Protein AF-A0A833LN79-F1 (afdb_monomer_lite)

Structure (mmCIF, N/CA/C/O backbone):
data_AF-A0A833LN79-F1
#
_entry.id   AF-A0A833LN79-F1
#
loop_
_atom_site.group_PDB
_atom_site.id
_atom_site.type_symbol
_atom_site.label_atom_id
_atom_site.label_alt_id
_atom_site.label_comp_id
_atom_site.label_asym_id
_atom_site.label_entity_id
_atom_site.label_seq_id
_atom_site.pdbx_PDB_ins_code
_atom_site.Cartn_x
_atom_site.Cartn_y
_atom_site.Cartn_z
_atom_site.occupancy
_atom_site.B_iso_or_equiv
_atom_site.auth_seq_id
_atom_site.auth_comp_id
_atom_site.auth_asym_id
_atom_site.auth_atom_id
_atom_site.pdbx_PDB_model_num
ATOM 1 N N . MET A 1 1 ? -32.793 -15.087 -3.551 1.00 40.75 1 MET A N 1
ATOM 2 C CA . MET A 1 1 ? -31.613 -15.129 -4.442 1.00 40.75 1 MET A CA 1
ATOM 3 C C . MET A 1 1 ? -30.382 -14.986 -3.566 1.00 40.75 1 MET A C 1
ATOM 5 O O . MET A 1 1 ? -30.257 -13.980 -2.884 1.00 40.75 1 MET A O 1
ATOM 9 N N . ALA A 1 2 ? -29.572 -16.039 -3.471 1.00 43.19 2 ALA A N 1
ATOM 10 C CA . ALA A 1 2 ? -28.397 -16.094 -2.611 1.00 43.19 2 ALA A CA 1
ATOM 11 C C . ALA A 1 2 ? -27.212 -15.384 -3.283 1.00 43.19 2 ALA A C 1
ATOM 13 O O . ALA A 1 2 ? -26.823 -15.770 -4.382 1.00 43.19 2 ALA A O 1
ATOM 14 N N . VAL A 1 3 ? -26.620 -14.394 -2.611 1.00 47.28 3 VAL A N 1
ATOM 15 C CA . VAL A 1 3 ? -25.207 -14.052 -2.813 1.00 47.28 3 VAL A CA 1
ATOM 16 C C . VAL A 1 3 ? -24.458 -14.481 -1.560 1.00 47.28 3 VAL A C 1
ATOM 18 O O . VAL A 1 3 ? -24.793 -14.109 -0.438 1.00 47.28 3 VAL A O 1
ATOM 21 N N . ALA A 1 4 ? -23.528 -15.396 -1.782 1.00 45.19 4 ALA A N 1
ATOM 22 C CA . ALA A 1 4 ? -22.777 -16.117 -0.782 1.00 45.19 4 ALA A CA 1
ATOM 23 C C . ALA A 1 4 ? -21.898 -15.197 0.080 1.00 45.19 4 ALA A C 1
ATOM 25 O O . ALA A 1 4 ? -21.213 -14.319 -0.431 1.00 45.19 4 ALA A O 1
ATOM 26 N N . GLY A 1 5 ? -21.847 -15.515 1.373 1.00 39.56 5 GLY A N 1
ATOM 27 C CA . GLY A 1 5 ? -20.576 -15.657 2.077 1.00 39.56 5 GLY A CA 1
ATOM 28 C C . GLY A 1 5 ? -19.853 -14.376 2.480 1.00 39.56 5 GLY A C 1
ATOM 29 O O . GLY A 1 5 ? -18.931 -13.921 1.813 1.00 39.56 5 GLY A O 1
ATOM 30 N N . ALA A 1 6 ? -20.140 -13.919 3.695 1.00 59.00 6 ALA A N 1
ATOM 31 C CA . ALA A 1 6 ? -19.087 -13.400 4.554 1.00 59.00 6 ALA A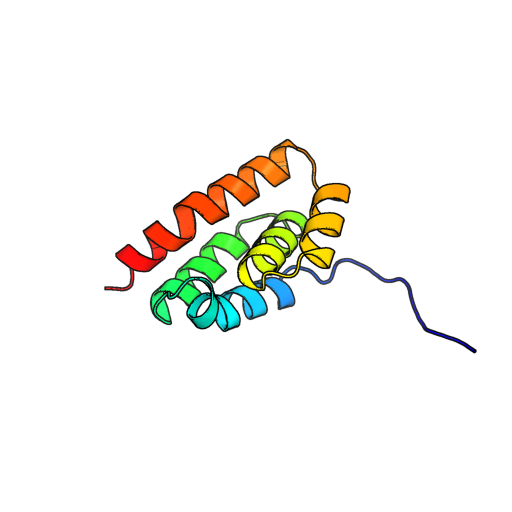 CA 1
ATOM 32 C C . ALA A 1 6 ? -18.028 -14.502 4.794 1.00 59.00 6 ALA A C 1
ATOM 34 O O . ALA A 1 6 ? -18.391 -15.601 5.210 1.00 59.00 6 ALA A O 1
ATOM 35 N N . LYS A 1 7 ? -16.746 -14.212 4.526 1.00 38.91 7 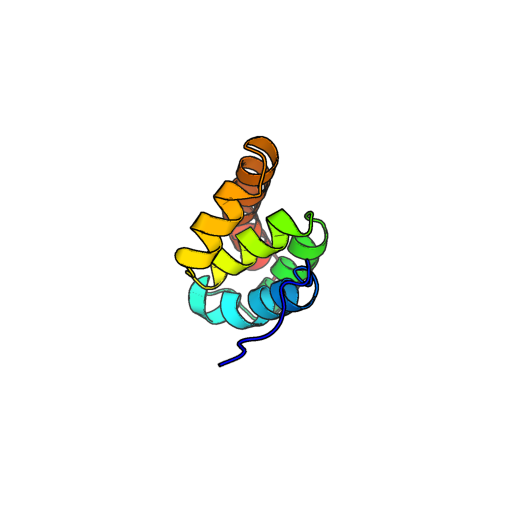LYS A N 1
ATOM 36 C CA . LYS A 1 7 ? -15.540 -14.831 5.131 1.00 38.91 7 LYS A CA 1
ATOM 37 C C . LYS A 1 7 ? -14.298 -14.094 4.602 1.00 38.91 7 LYS A C 1
ATOM 39 O O . LYS A 1 7 ? -13.943 -14.246 3.445 1.00 38.91 7 LYS A O 1
ATOM 44 N N . SER A 1 8 ? -13.726 -13.173 5.380 1.00 36.50 8 SER A N 1
ATOM 45 C CA . SER A 1 8 ? -12.524 -13.414 6.208 1.00 36.50 8 SER A CA 1
ATOM 46 C C . SER A 1 8 ? -11.229 -12.940 5.508 1.00 36.50 8 SER A C 1
ATOM 48 O O . SER A 1 8 ? -11.200 -12.851 4.284 1.00 36.50 8 SER A O 1
ATOM 50 N N . PRO A 1 9 ? -10.190 -12.544 6.268 1.00 44.34 9 PRO A N 1
ATOM 51 C CA . PRO A 1 9 ? -9.106 -11.667 5.824 1.00 44.34 9 PRO A CA 1
ATOM 52 C C . PRO A 1 9 ? -8.069 -12.425 4.988 1.00 44.34 9 PRO A C 1
ATOM 54 O O . PRO A 1 9 ? -7.022 -12.825 5.479 1.00 44.34 9 PRO A O 1
ATOM 57 N N . VAL A 1 10 ? -8.353 -12.637 3.708 1.00 41.66 10 VAL A N 1
ATOM 58 C CA . VAL A 1 10 ? -7.331 -13.035 2.730 1.00 41.66 10 VAL A CA 1
ATOM 59 C C . VAL A 1 10 ? -6.789 -11.752 2.108 1.00 41.66 10 VAL A C 1
ATOM 61 O O . VAL A 1 10 ? -7.109 -11.428 0.971 1.00 41.66 10 VAL A O 1
ATOM 64 N N . ALA A 1 11 ? -6.057 -10.965 2.895 1.00 50.69 11 ALA A N 1
ATOM 65 C CA . ALA A 1 11 ? -5.590 -9.638 2.490 1.00 50.69 11 ALA A CA 1
ATOM 66 C C . ALA A 1 11 ? -4.083 -9.440 2.736 1.00 50.69 11 ALA A C 1
ATOM 68 O O . ALA A 1 11 ? -3.626 -8.376 3.147 1.00 50.69 11 ALA A O 1
ATOM 69 N N . ALA A 1 12 ? -3.307 -10.503 2.518 1.00 58.19 12 ALA A N 1
ATOM 70 C CA . ALA A 1 12 ? -1.852 -10.420 2.508 1.00 58.19 12 ALA A CA 1
ATOM 71 C C . ALA A 1 12 ? -1.265 -10.859 1.161 1.00 58.19 12 ALA A C 1
ATOM 73 O O . ALA A 1 12 ? -0.732 -10.022 0.441 1.00 58.19 12 ALA A O 1
ATOM 74 N N . PRO A 1 13 ? -1.408 -12.120 0.710 1.00 65.88 13 PRO A N 1
ATOM 75 C CA . PRO A 1 13 ? -0.747 -12.543 -0.525 1.00 65.88 13 PRO A CA 1
ATOM 76 C C . PRO A 1 13 ? -1.326 -11.865 -1.778 1.00 65.88 13 PRO A C 1
ATOM 78 O O . PRO A 1 13 ? -0.566 -11.422 -2.637 1.00 65.88 13 PRO A O 1
ATOM 81 N N . ALA A 1 14 ? -2.653 -11.717 -1.857 1.00 80.94 14 ALA A N 1
ATOM 82 C CA . ALA A 1 14 ? -3.319 -11.075 -2.994 1.00 80.94 14 ALA A CA 1
ATOM 83 C C . ALA A 1 14 ? -3.031 -9.565 -3.073 1.00 80.94 14 ALA A C 1
ATOM 85 O O . ALA A 1 14 ? -2.853 -9.022 -4.166 1.00 80.94 14 ALA A O 1
ATOM 86 N N . ASP A 1 15 ? -2.941 -8.889 -1.925 1.00 85.56 15 ASP A N 1
ATOM 87 C CA . ASP A 1 15 ? -2.598 -7.468 -1.852 1.00 85.56 15 ASP A CA 1
ATOM 88 C C . ASP A 1 15 ? -1.137 -7.229 -2.231 1.00 85.56 15 ASP A C 1
ATOM 90 O O . ASP A 1 15 ? -0.850 -6.331 -3.017 1.00 85.56 15 ASP A O 1
ATOM 94 N N . LEU A 1 16 ? -0.217 -8.081 -1.772 1.00 86.38 16 LEU A N 1
ATOM 95 C CA . LEU A 1 16 ? 1.199 -8.027 -2.145 1.00 86.38 16 LEU A CA 1
ATOM 96 C C . LEU A 1 16 ? 1.424 -8.242 -3.646 1.00 86.38 16 LEU A C 1
ATOM 98 O O . LEU A 1 16 ? 2.183 -7.495 -4.267 1.00 86.38 16 LEU A O 1
ATOM 102 N N . GLU A 1 17 ? 0.733 -9.210 -4.248 1.00 87.31 17 GLU A N 1
ATOM 103 C CA . GLU A 1 17 ? 0.735 -9.402 -5.702 1.00 87.31 17 GLU A CA 1
ATOM 104 C C . GLU A 1 17 ? 0.142 -8.201 -6.448 1.00 87.31 17 GLU A C 1
ATOM 106 O O . GLU A 1 17 ? 0.613 -7.821 -7.521 1.00 87.31 17 GLU A O 1
ATOM 111 N N . THR A 1 18 ? -0.915 -7.602 -5.903 1.00 88.25 18 THR A N 1
ATOM 112 C CA . THR A 1 18 ? -1.553 -6.421 -6.492 1.00 88.25 18 THR A CA 1
ATOM 113 C C . THR A 1 18 ? -0.617 -5.218 -6.447 1.00 88.25 18 THR A C 1
ATOM 115 O O . THR A 1 18 ? -0.481 -4.511 -7.446 1.00 88.25 18 THR A O 1
ATOM 118 N N . ILE A 1 19 ? 0.078 -5.021 -5.325 1.00 87.81 19 ILE A N 1
ATOM 119 C CA . ILE A 1 19 ? 1.089 -3.979 -5.152 1.00 87.81 19 ILE A CA 1
ATOM 120 C C . ILE A 1 19 ? 2.179 -4.129 -6.212 1.00 87.81 19 ILE A C 1
ATOM 122 O O . ILE A 1 19 ? 2.430 -3.160 -6.920 1.00 87.81 19 ILE A O 1
ATOM 126 N N . GLU A 1 20 ? 2.771 -5.319 -6.369 1.00 88.56 20 GLU A N 1
ATOM 127 C CA . GLU A 1 20 ? 3.843 -5.579 -7.346 1.00 88.56 20 GLU A CA 1
ATOM 128 C C . GLU A 1 20 ? 3.393 -5.343 -8.798 1.00 88.56 20 GLU A C 1
ATOM 130 O O . GLU A 1 20 ? 4.124 -4.771 -9.606 1.00 88.56 20 GLU A O 1
ATOM 135 N N . ARG A 1 21 ? 2.166 -5.751 -9.132 1.00 87.94 21 ARG A N 1
ATOM 136 C CA . ARG A 1 21 ? 1.614 -5.648 -10.489 1.00 87.94 21 ARG A CA 1
ATOM 137 C C . ARG A 1 21 ? 1.256 -4.213 -10.875 1.00 87.94 21 ARG A C 1
ATOM 139 O O . ARG A 1 21 ? 1.451 -3.809 -12.022 1.00 87.94 21 ARG A O 1
ATOM 146 N N . GLU A 1 22 ? 0.714 -3.447 -9.932 1.00 89.00 22 GLU A N 1
ATOM 147 C CA . GLU A 1 22 ? 0.132 -2.131 -10.205 1.00 89.00 22 GLU A CA 1
ATOM 148 C C . GLU A 1 22 ? 1.074 -0.966 -9.874 1.00 89.00 22 GLU A C 1
ATOM 150 O O . GLU A 1 22 ? 0.928 0.113 -10.454 1.00 89.00 22 GLU A O 1
ATOM 155 N N . CYS A 1 23 ? 2.103 -1.159 -9.038 1.00 87.31 23 CYS A N 1
ATOM 156 C CA . CYS A 1 23 ? 3.071 -0.100 -8.724 1.00 87.31 23 CYS A CA 1
ATOM 157 C C . CYS A 1 23 ? 3.793 0.441 -9.961 1.00 87.31 23 CYS A C 1
ATOM 159 O O . CYS A 1 23 ? 4.063 1.640 -10.027 1.00 87.31 23 CYS A O 1
ATOM 161 N N . GLY A 1 24 ? 4.058 -0.389 -10.972 1.00 85.69 24 GLY A N 1
ATOM 162 C CA . GLY A 1 24 ? 4.724 0.069 -12.191 1.00 85.69 24 GLY A CA 1
ATOM 163 C C . GLY A 1 24 ? 3.864 1.060 -12.974 1.00 85.69 24 GLY A C 1
ATOM 164 O O . GLY A 1 24 ? 4.361 2.059 -13.489 1.00 85.69 24 GLY A O 1
ATOM 165 N N . LYS A 1 25 ? 2.547 0.837 -12.993 1.00 87.50 25 LYS A N 1
ATOM 166 C CA . LYS A 1 25 ? 1.585 1.698 -13.691 1.00 87.50 25 LYS A CA 1
ATOM 167 C C . LYS A 1 25 ? 1.269 2.957 -12.889 1.00 87.50 25 LYS A C 1
ATOM 169 O O . LYS A 1 25 ? 1.220 4.052 -13.440 1.00 87.50 25 LYS A O 1
ATOM 174 N N . GLN A 1 26 ? 1.045 2.792 -11.588 1.00 88.06 26 GLN A N 1
ATOM 175 C CA . GLN A 1 26 ? 0.466 3.832 -10.738 1.00 88.06 26 GLN A CA 1
ATOM 176 C C . GLN A 1 26 ? 1.529 4.692 -10.058 1.00 88.06 26 GLN A C 1
ATOM 178 O O . GLN A 1 26 ? 1.367 5.907 -9.965 1.00 88.06 26 GLN A O 1
ATOM 183 N N . LEU A 1 27 ? 2.633 4.078 -9.629 1.00 83.56 27 LEU A N 1
ATOM 184 C CA . LEU A 1 27 ? 3.749 4.758 -8.970 1.00 83.56 27 LEU A CA 1
ATOM 185 C C . LEU A 1 27 ? 4.931 5.016 -9.918 1.00 83.56 27 LEU A C 1
ATOM 187 O O . LEU A 1 27 ? 5.885 5.679 -9.519 1.00 83.56 27 LEU A O 1
ATOM 191 N N . ARG A 1 28 ? 4.872 4.528 -11.169 1.00 86.00 28 ARG A N 1
ATOM 192 C CA . ARG A 1 28 ? 5.950 4.643 -12.171 1.00 86.00 28 ARG A CA 1
ATOM 193 C C . ARG A 1 28 ? 7.284 4.058 -11.691 1.00 86.00 28 ARG A C 1
ATOM 195 O O . ARG A 1 28 ? 8.348 4.563 -12.048 1.00 86.00 28 ARG A O 1
ATOM 202 N N . LEU A 1 29 ? 7.237 3.006 -10.871 1.00 84.00 29 LEU A N 1
ATOM 203 C CA . LEU A 1 29 ? 8.446 2.293 -10.461 1.00 84.00 29 LEU A CA 1
ATOM 204 C C . LEU A 1 29 ? 8.893 1.303 -11.548 1.00 84.00 29 LEU A C 1
ATOM 206 O O . LEU A 1 29 ? 8.050 0.676 -12.192 1.00 84.00 29 LEU A O 1
ATOM 210 N N . PRO A 1 30 ? 10.210 1.105 -11.730 1.00 87.06 30 PRO A N 1
ATOM 211 C CA . PRO A 1 30 ? 10.715 -0.021 -12.506 1.00 87.06 30 PRO A CA 1
ATOM 212 C C . PRO A 1 30 ? 10.342 -1.353 -11.825 1.00 87.06 30 PRO A C 1
ATOM 214 O O . PRO A 1 30 ? 10.120 -1.375 -10.610 1.00 87.06 30 PRO A O 1
ATOM 217 N N . PRO A 1 31 ? 10.330 -2.481 -12.559 1.00 83.25 31 PRO A N 1
ATOM 218 C CA . PRO A 1 31 ? 9.947 -3.788 -12.014 1.00 83.25 31 PRO A CA 1
ATOM 219 C C . PRO A 1 31 ? 10.759 -4.192 -10.770 1.00 83.25 31 PRO A C 1
ATOM 221 O O . PRO A 1 31 ? 10.185 -4.678 -9.800 1.00 83.25 31 PRO A O 1
ATOM 224 N N . GLY A 1 32 ? 12.063 -3.886 -10.721 1.00 85.06 32 GLY A N 1
ATOM 225 C CA . GLY A 1 32 ? 12.880 -4.111 -9.516 1.00 85.06 32 GLY A CA 1
ATOM 226 C C . GLY A 1 32 ? 12.442 -3.271 -8.306 1.00 85.06 32 GLY A C 1
ATOM 227 O O . GLY A 1 32 ? 12.453 -3.739 -7.169 1.00 85.06 32 GLY A O 1
ATOM 228 N N . GLY A 1 33 ? 11.968 -2.045 -8.542 1.00 88.62 33 GLY A N 1
ATOM 229 C CA . GLY A 1 33 ? 11.413 -1.186 -7.495 1.00 88.62 33 GLY A CA 1
ATOM 230 C C . GLY A 1 33 ? 10.054 -1.684 -6.995 1.00 88.62 33 GLY A C 1
ATOM 231 O O . GLY A 1 33 ? 9.741 -1.563 -5.813 1.00 88.62 33 GLY A O 1
ATOM 232 N N . CYS A 1 34 ? 9.272 -2.297 -7.878 1.00 89.44 34 CYS A N 1
ATOM 233 C CA . CYS A 1 34 ? 8.012 -2.951 -7.550 1.00 89.44 34 CYS A CA 1
ATOM 234 C C . CYS A 1 34 ? 8.185 -4.193 -6.665 1.00 89.44 34 CYS A C 1
ATOM 236 O O . CYS A 1 34 ? 7.466 -4.335 -5.674 1.00 89.44 34 CYS A O 1
ATOM 238 N N . GLY A 1 35 ? 9.195 -5.022 -6.947 1.00 89.00 35 GLY A N 1
ATOM 239 C CA . GLY A 1 35 ? 9.587 -6.132 -6.073 1.00 89.00 35 GLY A CA 1
ATOM 240 C C . GLY A 1 35 ? 10.012 -5.652 -4.679 1.00 89.00 35 GLY A C 1
ATOM 241 O O . GLY A 1 35 ? 9.495 -6.137 -3.675 1.00 89.00 35 GLY A O 1
ATOM 242 N N . CYS A 1 36 ? 10.850 -4.610 -4.606 1.00 90.50 36 CYS A N 1
ATOM 243 C CA . CYS A 1 36 ? 11.221 -3.978 -3.332 1.00 90.50 36 CYS A CA 1
ATOM 244 C C . CYS A 1 36 ? 9.998 -3.470 -2.552 1.00 90.50 36 CYS A C 1
ATOM 246 O O . CYS A 1 36 ? 9.918 -3.633 -1.330 1.00 90.50 36 CYS A O 1
ATOM 248 N N . LEU A 1 37 ? 9.030 -2.859 -3.244 1.00 89.25 37 LEU A N 1
ATOM 249 C CA . LEU A 1 37 ? 7.821 -2.340 -2.610 1.00 89.25 37 LEU A CA 1
ATOM 250 C C . LEU A 1 37 ? 6.985 -3.477 -2.012 1.00 89.25 37 LEU A C 1
ATOM 252 O O . LEU A 1 37 ? 6.546 -3.360 -0.869 1.00 89.25 37 LEU A O 1
ATOM 256 N N . ARG A 1 38 ? 6.828 -4.588 -2.743 1.00 90.25 38 ARG A N 1
ATOM 257 C CA . ARG A 1 38 ? 6.178 -5.807 -2.252 1.00 90.25 38 ARG A CA 1
ATOM 258 C C . ARG A 1 38 ? 6.886 -6.373 -1.025 1.00 90.25 38 ARG A C 1
ATOM 260 O O . ARG A 1 38 ? 6.232 -6.622 -0.020 1.00 90.25 38 ARG A O 1
ATOM 267 N N . GLU A 1 39 ? 8.201 -6.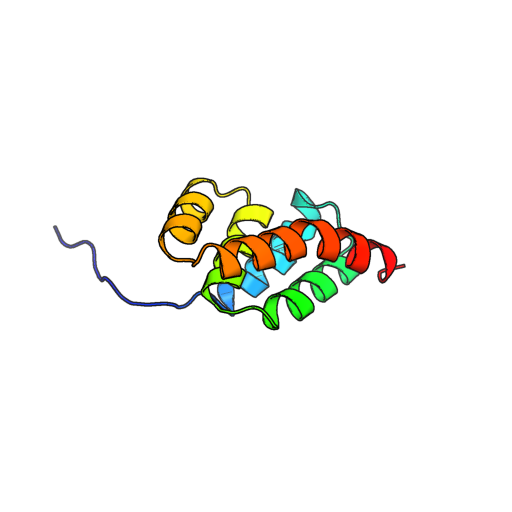571 -1.075 1.00 90.50 39 GLU A N 1
ATOM 268 C CA . GLU A 1 39 ? 8.950 -7.149 0.051 1.00 90.50 39 GLU A CA 1
ATOM 269 C C . GLU A 1 39 ? 8.853 -6.294 1.315 1.00 90.50 39 GLU A C 1
ATOM 271 O O . GLU A 1 39 ? 8.741 -6.812 2.428 1.00 90.50 39 GLU A O 1
ATOM 276 N N . ARG A 1 40 ? 8.868 -4.967 1.162 1.00 90.19 40 ARG A N 1
ATOM 277 C CA . ARG A 1 40 ? 8.675 -4.058 2.291 1.00 90.19 40 ARG A CA 1
ATOM 278 C C . ARG A 1 40 ? 7.228 -4.061 2.780 1.00 90.19 40 ARG A C 1
ATOM 280 O O . ARG A 1 40 ? 7.017 -4.044 3.989 1.00 90.19 40 ARG A O 1
ATOM 287 N N . ALA A 1 41 ? 6.250 -4.109 1.876 1.00 89.88 41 ALA A N 1
ATOM 288 C CA . ALA A 1 41 ? 4.839 -4.199 2.239 1.00 89.88 41 ALA A CA 1
ATOM 289 C C . ALA A 1 41 ? 4.533 -5.510 2.978 1.00 89.88 41 ALA A C 1
ATOM 291 O O . ALA A 1 41 ? 3.737 -5.502 3.907 1.00 89.88 41 ALA A O 1
ATOM 292 N N . ALA A 1 42 ? 5.232 -6.604 2.662 1.00 90.38 42 ALA A N 1
ATOM 293 C CA . ALA A 1 42 ? 5.083 -7.892 3.344 1.00 90.38 42 ALA A CA 1
ATOM 294 C C . ALA A 1 42 ? 5.472 -7.852 4.834 1.00 90.38 42 ALA A C 1
ATOM 296 O O . ALA A 1 42 ? 5.119 -8.757 5.585 1.00 90.38 42 ALA A O 1
ATOM 297 N N . ARG A 1 43 ? 6.193 -6.810 5.275 1.00 89.25 43 ARG A N 1
ATOM 298 C CA . ARG A 1 43 ? 6.532 -6.576 6.690 1.00 89.25 43 ARG A CA 1
ATOM 299 C C . ARG A 1 43 ? 5.451 -5.807 7.451 1.00 89.25 43 ARG A C 1
ATOM 301 O O . ARG A 1 43 ? 5.550 -5.686 8.669 1.00 89.25 43 ARG A O 1
ATOM 308 N N . LEU A 1 44 ? 4.462 -5.259 6.748 1.00 87.62 44 LEU A N 1
ATOM 309 C CA . LEU A 1 44 ? 3.308 -4.596 7.347 1.00 87.62 44 LEU A CA 1
ATOM 310 C C . LEU A 1 44 ? 2.274 -5.634 7.797 1.00 87.62 44 LEU A C 1
ATOM 312 O O . LEU A 1 44 ? 2.287 -6.777 7.343 1.00 87.62 44 LEU A O 1
ATOM 316 N N . LYS A 1 45 ? 1.336 -5.226 8.649 1.00 87.44 45 LYS A N 1
ATOM 317 C CA . LYS A 1 45 ? 0.188 -6.063 9.031 1.00 87.44 45 LYS A CA 1
ATOM 318 C C . LYS A 1 45 ? -0.809 -6.205 7.878 1.00 87.44 45 LYS A C 1
ATOM 320 O O . LYS A 1 45 ? -0.914 -5.292 7.064 1.00 87.44 45 LYS A O 1
ATOM 325 N N . ASP A 1 46 ? -1.617 -7.267 7.860 1.00 85.12 46 ASP A N 1
ATOM 326 C CA . ASP A 1 46 ? -2.627 -7.527 6.812 1.00 85.12 46 ASP A CA 1
ATOM 327 C C . ASP A 1 46 ? -3.496 -6.301 6.482 1.00 85.12 46 ASP A C 1
ATOM 329 O O . ASP A 1 46 ? -3.646 -5.914 5.326 1.00 85.12 46 ASP A O 1
ATOM 333 N N . GLY A 1 47 ? -4.020 -5.609 7.500 1.00 85.00 47 GLY A N 1
ATOM 334 C CA . GLY A 1 47 ? -4.850 -4.423 7.272 1.00 85.00 47 GLY A CA 1
ATOM 335 C C . GLY A 1 47 ? -4.088 -3.255 6.628 1.00 85.00 47 GLY A C 1
ATOM 336 O O . GLY A 1 47 ? -4.640 -2.526 5.803 1.00 85.00 47 GLY A O 1
ATOM 337 N N . GLN A 1 48 ? -2.801 -3.103 6.946 1.00 88.56 48 GLN A N 1
ATOM 338 C CA . GLN A 1 48 ? -1.928 -2.101 6.333 1.00 88.56 48 GLN A CA 1
ATOM 339 C C . GLN A 1 48 ? -1.550 -2.495 4.903 1.00 88.56 48 GLN A C 1
ATOM 341 O O . GLN A 1 48 ? -1.503 -1.625 4.037 1.00 88.56 48 GLN A O 1
ATOM 346 N N . GLN A 1 49 ? -1.330 -3.786 4.634 1.00 88.94 49 GLN A N 1
ATOM 347 C CA . GLN A 1 49 ? -1.087 -4.302 3.285 1.00 88.94 49 GLN A CA 1
ATOM 348 C C . GLN A 1 49 ? -2.275 -4.004 2.369 1.00 88.94 49 GLN A C 1
ATOM 350 O O . GLN A 1 49 ? -2.086 -3.411 1.307 1.00 88.94 49 GLN A O 1
ATOM 355 N N . GLY A 1 50 ? -3.498 -4.288 2.827 1.00 87.56 50 GLY A N 1
ATOM 356 C CA . GLY A 1 50 ? -4.721 -3.938 2.103 1.00 87.56 50 GLY A CA 1
ATOM 357 C C . GLY A 1 50 ? -4.876 -2.430 1.873 1.00 87.56 50 GLY A C 1
ATOM 358 O O . GLY A 1 50 ? -5.287 -2.000 0.795 1.00 87.56 50 GLY A O 1
ATOM 359 N N . PHE A 1 51 ? -4.487 -1.590 2.839 1.00 89.25 51 PHE A N 1
ATOM 360 C CA . PHE A 1 51 ? -4.483 -0.135 2.648 1.00 89.25 51 PHE A CA 1
ATOM 361 C C . PHE A 1 51 ? -3.461 0.314 1.599 1.00 89.25 51 PHE A C 1
ATOM 363 O O . PHE A 1 51 ? -3.790 1.103 0.715 1.00 89.25 51 PHE A O 1
ATOM 370 N N . VAL A 1 52 ? -2.235 -0.206 1.663 1.00 89.94 52 VAL A N 1
ATOM 371 C CA . VAL A 1 52 ? -1.173 0.077 0.690 1.00 89.94 52 VAL A CA 1
ATOM 372 C C . VAL A 1 52 ? -1.608 -0.361 -0.707 1.00 89.94 52 VAL A C 1
ATOM 374 O O . VAL A 1 52 ? -1.536 0.440 -1.637 1.00 89.94 52 VAL A O 1
ATOM 377 N N . ALA A 1 53 ? -2.142 -1.574 -0.860 1.00 89.75 53 ALA A N 1
ATOM 378 C CA . ALA A 1 53 ? -2.684 -2.062 -2.124 1.00 89.75 53 ALA A CA 1
ATOM 379 C C . ALA A 1 53 ? -3.820 -1.170 -2.642 1.00 89.75 53 ALA A C 1
ATOM 381 O O . ALA A 1 53 ? -3.851 -0.835 -3.828 1.00 89.75 53 ALA A O 1
ATOM 382 N N . ALA A 1 54 ? -4.709 -0.700 -1.765 1.00 90.50 54 ALA A N 1
ATOM 383 C CA . ALA A 1 54 ? -5.777 0.229 -2.123 1.00 90.50 54 ALA A CA 1
ATOM 384 C C . ALA A 1 54 ? -5.261 1.612 -2.571 1.00 90.50 54 ALA A C 1
ATOM 386 O O . ALA A 1 54 ? -5.853 2.232 -3.458 1.00 90.50 54 ALA A O 1
ATOM 387 N N . ILE A 1 55 ? -4.155 2.108 -2.000 1.00 89.12 55 ILE A N 1
ATOM 388 C CA . ILE A 1 55 ? -3.507 3.343 -2.470 1.00 89.12 55 ILE A CA 1
ATOM 389 C C . ILE A 1 55 ? -2.833 3.116 -3.821 1.00 89.12 55 ILE A C 1
ATOM 391 O O . ILE A 1 55 ? -3.040 3.908 -4.740 1.00 89.12 55 ILE A O 1
ATOM 395 N N . VAL A 1 56 ? -2.069 2.030 -3.963 1.00 89.88 56 VAL A N 1
ATOM 396 C CA . VAL A 1 56 ? -1.379 1.693 -5.214 1.00 89.88 56 VAL A CA 1
ATOM 397 C C . VAL A 1 56 ? -2.385 1.543 -6.351 1.00 89.88 56 VAL A C 1
ATOM 399 O O . VAL A 1 56 ? -2.192 2.133 -7.403 1.00 89.88 56 VAL A O 1
ATOM 402 N N . THR A 1 57 ? -3.496 0.841 -6.129 1.00 88.69 57 THR A N 1
ATOM 403 C CA . THR A 1 57 ? -4.562 0.645 -7.130 1.00 88.69 57 THR A CA 1
ATOM 404 C C . THR A 1 57 ? -5.498 1.840 -7.304 1.00 88.69 57 THR A C 1
ATOM 406 O O . THR A 1 57 ? -6.378 1.791 -8.161 1.00 88.69 57 THR A O 1
ATOM 409 N N . LYS A 1 58 ? -5.346 2.905 -6.502 1.00 87.38 58 LYS A N 1
ATOM 410 C CA . LYS A 1 58 ? -6.286 4.040 -6.425 1.00 87.38 58 LYS A CA 1
ATOM 411 C C . LYS A 1 58 ? -7.740 3.613 -6.173 1.00 87.38 58 LYS A C 1
ATOM 413 O O . LYS A 1 58 ? -8.677 4.274 -6.607 1.00 87.38 58 LYS A O 1
ATOM 418 N N . ASN A 1 59 ? -7.941 2.509 -5.458 1.00 86.50 59 ASN A N 1
ATOM 419 C CA . ASN A 1 59 ? -9.268 2.016 -5.118 1.00 86.50 59 ASN A CA 1
ATOM 420 C C . ASN A 1 59 ? -9.810 2.755 -3.887 1.00 86.50 59 ASN A C 1
ATOM 422 O O . ASN A 1 59 ? -9.602 2.339 -2.746 1.00 86.50 59 ASN A O 1
ATOM 426 N N . GLU A 1 60 ? -10.520 3.857 -4.120 1.00 86.19 60 GLU A N 1
ATOM 427 C CA . GLU A 1 60 ? -11.079 4.711 -3.063 1.00 86.19 60 GLU A CA 1
ATOM 428 C C . GLU A 1 60 ? -12.042 3.955 -2.132 1.00 86.19 60 GLU A C 1
ATOM 430 O O . GLU A 1 60 ? -12.031 4.160 -0.917 1.00 86.19 60 GLU A O 1
ATOM 435 N N . ALA A 1 61 ? -12.826 3.011 -2.664 1.00 85.75 61 ALA A N 1
ATOM 436 C CA . ALA A 1 61 ? -13.737 2.201 -1.859 1.00 85.75 61 ALA A CA 1
ATOM 437 C C . ALA A 1 61 ? -12.983 1.273 -0.891 1.00 85.75 61 ALA A C 1
ATOM 439 O O . ALA A 1 61 ? -13.400 1.100 0.258 1.00 85.75 61 ALA A O 1
ATOM 440 N N . ALA A 1 62 ? -11.868 0.686 -1.335 1.00 83.75 62 ALA A N 1
ATOM 441 C CA . ALA A 1 62 ? -10.999 -0.122 -0.486 1.00 83.75 62 ALA A CA 1
ATOM 442 C C . ALA A 1 62 ? -10.236 0.741 0.532 1.00 83.75 62 ALA A C 1
ATOM 444 O O . ALA A 1 62 ? -10.123 0.340 1.687 1.00 83.75 62 ALA A O 1
ATOM 445 N N . GLN A 1 63 ? -9.805 1.952 0.159 1.00 85.50 63 GLN A N 1
ATOM 446 C CA . GLN A 1 63 ? -9.165 2.891 1.089 1.00 85.50 63 GLN A CA 1
ATOM 447 C C . GLN A 1 63 ? -10.110 3.304 2.220 1.00 85.50 63 GLN A C 1
ATOM 449 O O . GLN A 1 63 ? -9.708 3.298 3.382 1.00 85.50 63 GLN A O 1
ATOM 454 N N . THR A 1 64 ? -11.368 3.623 1.908 1.00 87.12 64 THR A N 1
ATOM 455 C CA . THR A 1 64 ? -12.375 3.978 2.919 1.00 87.12 64 THR A CA 1
ATOM 456 C C . THR A 1 64 ? -12.669 2.809 3.857 1.00 87.12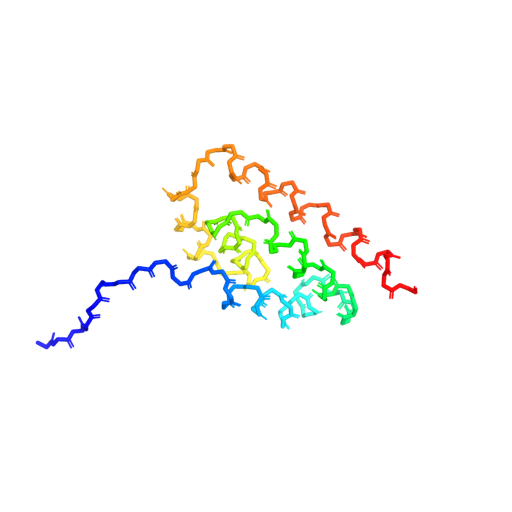 64 THR A C 1
ATOM 458 O O . THR A 1 64 ? -12.729 2.999 5.070 1.00 87.12 64 THR A O 1
ATOM 461 N N . ARG A 1 65 ? -12.776 1.580 3.332 1.00 82.94 65 ARG A N 1
ATOM 462 C CA . ARG A 1 65 ? -12.943 0.378 4.170 1.00 82.94 65 ARG A CA 1
ATOM 463 C C . ARG A 1 65 ? -11.731 0.116 5.056 1.00 82.94 65 ARG A C 1
ATOM 465 O O . ARG A 1 65 ? -11.893 -0.152 6.241 1.00 82.94 65 ARG A O 1
ATOM 472 N N . ALA A 1 66 ? -10.527 0.218 4.503 1.00 83.38 66 ALA A N 1
ATOM 473 C CA . ALA A 1 66 ? -9.295 0.035 5.255 1.00 83.38 66 ALA A CA 1
ATOM 474 C C . ALA A 1 66 ? -9.147 1.096 6.358 1.00 83.38 66 ALA A C 1
ATOM 476 O O . ALA A 1 66 ? -8.780 0.753 7.474 1.00 83.38 66 ALA A O 1
ATOM 477 N N . ARG A 1 67 ? -9.541 2.353 6.104 1.00 83.44 67 ARG A N 1
ATOM 478 C CA . ARG A 1 67 ? -9.599 3.414 7.129 1.00 83.44 67 ARG A CA 1
ATOM 479 C C . ARG A 1 67 ? -10.562 3.111 8.274 1.00 83.44 67 ARG A C 1
ATOM 481 O O . ARG A 1 67 ? -10.286 3.512 9.395 1.00 83.44 67 ARG A O 1
ATOM 488 N N . GLY A 1 68 ? -11.669 2.421 8.002 1.00 84.69 68 GLY A N 1
ATOM 489 C CA . GLY A 1 68 ? -12.619 1.995 9.035 1.00 84.69 68 GLY A CA 1
ATOM 490 C C . GLY A 1 68 ? -12.152 0.790 9.858 1.00 84.69 68 GLY A C 1
ATOM 491 O O . GLY A 1 68 ? -12.632 0.601 10.970 1.00 84.69 68 GLY A O 1
ATOM 492 N N . ASN A 1 69 ? -11.221 -0.008 9.326 1.00 82.19 69 ASN A N 1
ATOM 493 C CA . ASN A 1 69 ? -10.729 -1.238 9.957 1.00 82.19 69 ASN A CA 1
ATOM 494 C C . ASN A 1 69 ? -9.343 -1.097 10.605 1.00 82.19 69 ASN A C 1
ATOM 496 O O . ASN A 1 69 ? -8.956 -1.955 11.393 1.00 82.19 69 ASN A O 1
ATOM 500 N N . LEU A 1 70 ? -8.585 -0.055 10.259 1.00 86.06 70 LEU A N 1
ATOM 501 C CA . LEU A 1 70 ? -7.258 0.222 10.803 1.00 86.06 70 LEU A CA 1
ATOM 502 C C . LEU A 1 70 ? -7.335 1.196 11.971 1.00 86.06 70 LEU A C 1
ATOM 504 O O . LEU A 1 70 ? -8.105 2.156 11.960 1.00 86.06 70 LEU A O 1
ATOM 508 N N . THR A 1 71 ? -6.454 1.010 12.948 1.00 89.81 71 THR A N 1
ATOM 509 C CA . THR A 1 71 ? -6.223 2.044 13.958 1.00 89.81 71 THR A CA 1
ATOM 510 C C . THR A 1 71 ? -5.560 3.275 13.331 1.00 89.81 71 THR A C 1
ATOM 512 O O . THR A 1 71 ? -4.870 3.185 12.314 1.00 89.81 71 THR A O 1
ATOM 515 N N . VAL A 1 72 ? -5.706 4.447 13.962 1.00 87.75 72 VAL A N 1
ATOM 516 C CA . VAL A 1 72 ? -5.029 5.688 13.524 1.00 87.75 72 VAL A CA 1
ATOM 517 C C . VAL A 1 72 ? -3.511 5.494 13.431 1.00 87.75 72 VAL A C 1
ATOM 519 O O . VAL A 1 72 ? -2.863 6.038 12.537 1.00 87.75 72 VAL A O 1
ATOM 522 N N . GLN A 1 73 ? -2.952 4.686 14.333 1.00 88.06 73 GLN A N 1
ATOM 523 C CA . GLN A 1 73 ? -1.532 4.355 14.373 1.00 88.06 73 GLN A CA 1
ATOM 524 C C . GLN A 1 73 ? -1.127 3.515 13.154 1.00 88.06 73 GLN A C 1
ATOM 526 O O . GLN A 1 73 ? -0.229 3.911 12.414 1.00 88.06 73 GLN A O 1
ATOM 531 N N . GLU A 1 74 ? -1.877 2.451 12.852 1.00 88.31 74 GLU A N 1
ATOM 532 C CA . GLU A 1 74 ? -1.628 1.612 11.675 1.00 88.31 74 GLU A CA 1
ATOM 533 C C . GLU A 1 74 ? -1.812 2.373 10.362 1.00 88.31 74 GLU A C 1
ATOM 535 O O . GLU A 1 74 ? -1.049 2.161 9.417 1.00 88.31 74 GLU A O 1
ATOM 540 N N . LEU A 1 75 ? -2.792 3.278 10.309 1.00 87.94 75 LEU A N 1
ATOM 541 C CA . LEU A 1 75 ? -3.031 4.135 9.154 1.00 87.94 75 LEU A CA 1
ATOM 542 C C . LEU A 1 75 ? -1.880 5.118 8.928 1.00 87.94 75 LEU A C 1
ATOM 544 O O . LEU A 1 75 ? -1.471 5.354 7.792 1.00 87.94 75 LEU A O 1
ATOM 548 N N . THR A 1 76 ? -1.352 5.679 10.016 1.00 90.06 76 THR A N 1
ATOM 549 C CA . THR A 1 76 ? -0.209 6.596 9.991 1.00 90.06 76 THR A CA 1
ATOM 550 C C . THR A 1 76 ? 1.043 5.871 9.508 1.00 90.06 76 THR A C 1
ATOM 552 O O . THR A 1 76 ? 1.726 6.366 8.614 1.00 90.06 76 THR A O 1
ATOM 555 N N . GLU A 1 77 ? 1.318 4.672 10.025 1.00 89.88 77 GLU A N 1
ATOM 556 C CA . GLU A 1 77 ? 2.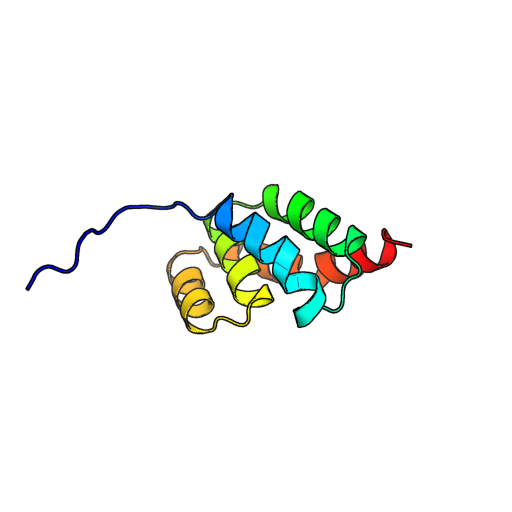423 3.824 9.566 1.00 89.88 77 GLU A CA 1
ATOM 557 C C . GLU A 1 77 ? 2.290 3.458 8.081 1.00 89.88 77 GLU A C 1
ATOM 559 O O . GLU A 1 77 ? 3.245 3.614 7.318 1.00 89.88 77 GLU A O 1
ATOM 564 N N . ALA A 1 78 ? 1.100 3.043 7.636 1.00 88.44 78 ALA A N 1
ATOM 565 C CA . ALA A 1 78 ? 0.857 2.711 6.234 1.00 88.44 78 ALA A CA 1
ATOM 566 C C . ALA A 1 78 ? 0.947 3.950 5.315 1.00 88.44 78 ALA A C 1
ATOM 568 O O . ALA A 1 78 ? 1.438 3.867 4.186 1.00 88.44 78 ALA A O 1
ATOM 569 N N . GLY A 1 79 ? 0.543 5.125 5.805 1.00 88.81 79 GLY A N 1
ATOM 570 C CA . GLY A 1 79 ? 0.719 6.405 5.119 1.00 88.81 79 GLY A CA 1
ATOM 571 C C . GLY A 1 79 ? 2.188 6.829 5.011 1.00 88.81 79 GLY A C 1
ATOM 572 O O . GLY A 1 79 ? 2.637 7.247 3.939 1.00 88.81 79 GLY A O 1
ATOM 573 N N . MET A 1 80 ? 2.970 6.663 6.084 1.00 89.44 80 MET A N 1
ATOM 574 C CA . MET A 1 80 ? 4.419 6.903 6.072 1.00 89.44 80 MET A CA 1
ATOM 575 C C . MET A 1 80 ? 5.140 5.933 5.137 1.00 89.44 80 MET A C 1
ATOM 577 O O . MET A 1 80 ? 6.048 6.334 4.400 1.00 89.44 80 MET A O 1
ATOM 581 N N . PHE A 1 81 ? 4.705 4.674 5.114 1.00 90.44 81 PHE A N 1
ATOM 582 C CA . PHE A 1 81 ? 5.185 3.680 4.167 1.00 90.44 81 PHE A CA 1
ATOM 583 C C . PHE A 1 81 ? 4.961 4.147 2.727 1.00 90.44 81 PHE A C 1
ATOM 585 O O . PHE A 1 81 ? 5.922 4.259 1.973 1.00 90.44 81 PHE A O 1
ATOM 592 N N . MET A 1 82 ? 3.731 4.505 2.347 1.00 89.00 82 MET A N 1
ATOM 593 C CA . MET A 1 82 ? 3.431 4.956 0.980 1.00 89.00 82 MET A CA 1
ATOM 594 C C . MET A 1 82 ? 4.139 6.258 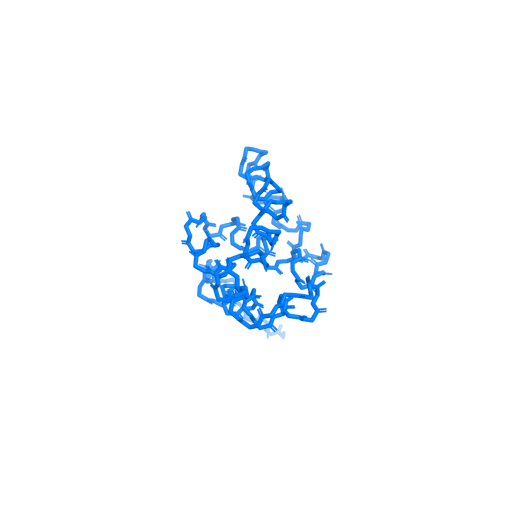0.592 1.00 89.00 82 MET A C 1
ATOM 596 O O . MET A 1 82 ? 4.449 6.459 -0.579 1.00 89.00 82 MET A O 1
ATOM 600 N N . SER A 1 83 ? 4.440 7.122 1.560 1.00 88.25 83 SER A N 1
ATOM 601 C CA . SER A 1 83 ? 5.164 8.373 1.310 1.00 88.25 83 SER A CA 1
ATOM 602 C C . SER A 1 83 ? 6.666 8.162 1.078 1.00 88.25 83 SER A C 1
ATOM 604 O O . SER A 1 83 ? 7.296 8.941 0.365 1.00 88.25 83 SER A O 1
ATOM 606 N N . SER A 1 84 ? 7.262 7.119 1.667 1.00 87.56 84 SER A N 1
ATOM 607 C CA . SER A 1 84 ? 8.723 6.945 1.711 1.00 87.56 84 SER A CA 1
ATOM 608 C C . SER A 1 84 ? 9.237 5.700 0.980 1.00 87.56 84 SER A C 1
ATOM 610 O O . SER A 1 84 ? 10.322 5.742 0.395 1.00 87.56 84 SER A O 1
ATOM 612 N N . ALA A 1 85 ? 8.491 4.595 0.983 1.00 88.31 85 ALA A N 1
ATOM 613 C CA . ALA A 1 85 ? 8.902 3.320 0.403 1.00 88.31 85 ALA A CA 1
ATOM 614 C C . ALA A 1 85 ? 9.031 3.359 -1.131 1.00 88.31 85 ALA A C 1
ATOM 616 O O . ALA A 1 85 ? 10.053 2.877 -1.621 1.00 88.31 85 ALA A O 1
ATOM 617 N N . PRO A 1 86 ? 8.115 3.982 -1.905 1.00 85.25 86 PRO A N 1
ATOM 618 C CA . PRO A 1 86 ? 8.249 4.045 -3.361 1.00 85.25 86 PRO A CA 1
ATOM 619 C C . PRO A 1 86 ? 9.516 4.785 -3.797 1.00 85.25 86 PRO A C 1
ATOM 621 O O . PRO A 1 86 ? 10.247 4.308 -4.658 1.00 85.25 86 PRO A O 1
ATOM 624 N N . ALA A 1 87 ? 9.833 5.914 -3.157 1.00 86.50 87 ALA A N 1
ATOM 625 C CA . ALA A 1 87 ? 11.039 6.683 -3.460 1.00 86.50 87 ALA A CA 1
ATOM 626 C C . ALA A 1 87 ? 12.324 5.922 -3.090 1.00 86.50 87 ALA A C 1
ATOM 628 O O . ALA A 1 87 ? 13.312 5.984 -3.821 1.00 86.50 87 ALA A O 1
ATOM 629 N N . GLN A 1 88 ? 12.319 5.182 -1.977 1.00 87.94 88 GLN A N 1
ATOM 630 C CA . GLN A 1 88 ? 13.449 4.336 -1.580 1.00 87.94 88 GLN A CA 1
ATOM 631 C C . GLN A 1 88 ? 13.650 3.168 -2.553 1.00 87.94 88 GLN A C 1
ATOM 633 O O . GLN A 1 88 ? 14.769 2.928 -3.000 1.00 87.94 88 GLN A O 1
ATOM 638 N N . CYS A 1 89 ? 12.568 2.493 -2.936 1.00 87.62 89 CYS A N 1
ATOM 639 C CA . CYS A 1 89 ? 12.618 1.381 -3.878 1.00 87.62 89 CYS A CA 1
ATOM 640 C C . CYS A 1 89 ? 12.960 1.827 -5.306 1.00 87.62 89 CYS A C 1
ATOM 642 O O . CYS A 1 89 ? 13.686 1.128 -6.003 1.00 87.62 89 CYS A O 1
ATOM 644 N N . ALA A 1 90 ? 12.520 3.012 -5.737 1.00 85.12 90 ALA A N 1
ATOM 645 C CA . ALA A 1 90 ? 12.906 3.581 -7.028 1.00 85.12 90 ALA A CA 1
ATOM 646 C C . ALA A 1 90 ? 14.406 3.924 -7.099 1.00 85.12 90 ALA A C 1
ATOM 648 O O . ALA A 1 90 ? 15.010 3.831 -8.164 1.00 85.12 90 ALA A O 1
ATOM 649 N N . ARG A 1 91 ? 15.015 4.316 -5.971 1.00 82.19 91 ARG A N 1
ATOM 650 C CA . ARG A 1 91 ? 16.452 4.625 -5.881 1.00 82.19 91 ARG A CA 1
ATOM 651 C C . ARG A 1 91 ? 17.332 3.376 -5.825 1.00 82.19 91 ARG A C 1
ATOM 653 O O . ARG A 1 91 ? 18.426 3.411 -6.370 1.00 82.19 91 ARG A O 1
ATOM 660 N N . GLY A 1 92 ? 16.862 2.307 -5.178 1.00 68.31 92 GLY A N 1
ATOM 661 C CA . GLY A 1 92 ? 17.585 1.034 -5.059 1.00 68.31 92 GLY A CA 1
ATOM 662 C C . GLY A 1 92 ? 17.446 0.093 -6.261 1.00 68.31 92 GLY A C 1
ATOM 663 O O . GLY A 1 92 ? 18.104 -0.936 -6.290 1.00 68.31 92 GLY A O 1
ATOM 664 N N . ALA A 1 93 ? 16.597 0.429 -7.236 1.00 64.19 93 ALA A N 1
ATOM 665 C CA . ALA A 1 93 ? 16.363 -0.364 -8.446 1.00 64.19 93 ALA A CA 1
ATOM 666 C C . ALA A 1 93 ? 17.193 0.101 -9.665 1.00 64.19 93 ALA A C 1
ATOM 668 O O . ALA A 1 93 ? 16.819 -0.209 -10.798 1.00 64.19 93 ALA A O 1
ATOM 669 N N . ARG A 1 94 ? 18.250 0.894 -9.432 1.00 52.56 94 ARG A N 1
ATOM 670 C CA . ARG A 1 94 ? 19.224 1.339 -10.443 1.00 52.56 94 ARG A CA 1
ATOM 671 C C . ARG A 1 94 ? 20.411 0.396 -10.531 1.00 52.56 94 ARG A C 1
ATOM 673 O O . ARG A 1 94 ? 20.826 -0.098 -9.462 1.00 52.56 94 ARG A O 1
#

Sequence (94 aa):
MAVAGAKSPVAAPADLETIERECGKQLRLPPGGCGCLRERAARLKDGQQGFVAAIVTKNEAAQTRARGNLTVQELTEAGMFMSSAPAQCARGAR

Secondary structure (DSSP, 8-state):
-----------SHHHHHHHHHHHHHHT---HHHHHHHHHHHTTS-HHHHHHHHHHHTT-HHHHHHHHHHS-HHHHHHHHHHHHHHHHHHHHHT-

pLDDT: mean 80.97, std 14.88, range [36.5, 90.5]

Foldseek 3Di:
DDDDDDDDQPQQPVLLVLQLVQCCPQVVADSQLSNQLSVVLNPADSLLSQCLSCVSVVPVVSVVVSVVVDDPVSVVVSVVSNVPSSVVSSVVSD

Radius of gyration: 13.67 Å; chains: 1; bounding box: 51×24×28 Å